Protein AF-A0A7S0SL99-F1 (afdb_monomer_lite)

Organism: NCBI:txid81844

Foldseek 3Di:
DVVVVVVLVVVVVVCVVVVDPDDSVNSVVVQLCQLAAWDWAWDFDDDDDPPTDTDTDIDRDPPVSVAAAAQDPVPAFKDWHWADDRPPGGTDIDIDGPDDDDPPHGHHDHPDQDAQVSCCPRNNDGHVPRPSHDDDPDPDPVRVQVVVCVVPDPPSVVVVVVVVVVVVVVVVVVVVVVVVVD

InterPro domains:
  IPR001214 SET domain [PF00856] (49-112)
  IPR001214 SET domain [PS50280] (1-112)
  IPR046341 SET domain superfamily [SSF82199] (18-130)
  IPR050600 SETD3/SETD6 methyltransferase [PTHR13271] (22-148)

Structure (mmCIF, N/CA/C/O backbone):
data_AF-A0A7S0SL99-F1
#
_entry.id   AF-A0A7S0SL99-F1
#
loop_
_atom_site.group_PDB
_atom_site.id
_atom_site.type_symbol
_atom_site.label_ato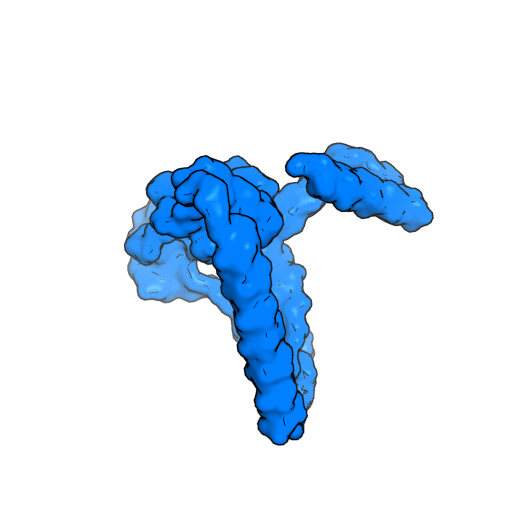m_id
_atom_site.label_alt_id
_atom_site.label_comp_id
_atom_site.label_asym_id
_atom_site.label_entity_id
_atom_site.label_seq_id
_atom_site.pdbx_PDB_ins_code
_atom_site.Cartn_x
_atom_site.Cartn_y
_atom_site.Cartn_z
_atom_site.occupancy
_atom_site.B_iso_or_equiv
_atom_site.auth_seq_id
_atom_site.auth_comp_id
_atom_site.auth_asym_id
_atom_site.auth_atom_id
_atom_site.pdbx_PDB_model_num
ATOM 1 N N . MET A 1 1 ? -11.029 15.987 -0.267 1.00 48.75 1 MET A N 1
ATOM 2 C CA . MET A 1 1 ? -10.945 16.130 -1.739 1.00 48.75 1 MET A CA 1
ATOM 3 C C . MET A 1 1 ? -10.183 17.393 -2.143 1.00 48.75 1 MET A C 1
ATOM 5 O O . MET A 1 1 ? -9.156 17.240 -2.783 1.00 48.75 1 MET A O 1
ATOM 9 N N . ALA A 1 2 ? -10.570 18.597 -1.688 1.00 48.69 2 ALA A N 1
ATOM 10 C CA . ALA A 1 2 ? -9.927 19.867 -2.078 1.00 48.69 2 ALA A CA 1
ATOM 11 C C . ALA A 1 2 ? -8.385 19.896 -1.956 1.00 48.69 2 ALA A C 1
ATOM 13 O O . ALA A 1 2 ? -7.712 20.226 -2.924 1.00 48.69 2 ALA A O 1
ATOM 14 N N . ARG A 1 3 ? -7.807 19.456 -0.824 1.00 58.19 3 ARG A N 1
ATOM 15 C CA . ARG A 1 3 ? -6.338 19.421 -0.636 1.00 58.19 3 ARG A CA 1
ATOM 16 C C . ARG A 1 3 ? -5.602 18.529 -1.645 1.00 58.19 3 ARG A C 1
ATOM 18 O O . ARG A 1 3 ? -4.527 18.898 -2.102 1.00 58.19 3 ARG A O 1
ATOM 25 N N . TYR A 1 4 ? -6.173 17.378 -2.004 1.00 59.72 4 TYR A N 1
ATOM 26 C CA . TYR A 1 4 ? -5.553 16.463 -2.969 1.00 59.72 4 TYR A CA 1
ATOM 27 C C . TYR A 1 4 ? -5.573 17.067 -4.375 1.00 59.72 4 TYR A C 1
ATOM 29 O O . TYR A 1 4 ? -4.549 17.091 -5.048 1.00 59.72 4 TYR A O 1
ATOM 37 N N . THR A 1 5 ? -6.702 17.657 -4.776 1.00 62.41 5 THR A N 1
ATOM 38 C CA . THR A 1 5 ? -6.820 18.374 -6.051 1.00 62.41 5 THR A CA 1
ATOM 39 C C . THR A 1 5 ? -5.832 19.540 -6.141 1.00 62.41 5 THR A C 1
ATOM 41 O O . THR A 1 5 ? -5.211 19.720 -7.184 1.00 62.41 5 THR A O 1
ATOM 44 N N . THR A 1 6 ? -5.625 20.290 -5.052 1.00 70.69 6 THR A N 1
ATOM 45 C CA . THR A 1 6 ? -4.633 21.375 -4.996 1.00 70.69 6 THR A CA 1
ATOM 46 C C . THR A 1 6 ? -3.199 20.860 -5.138 1.00 70.69 6 THR A C 1
ATOM 48 O O . THR A 1 6 ? -2.429 21.433 -5.902 1.00 70.69 6 THR A O 1
ATOM 51 N N . LEU A 1 7 ? -2.837 19.765 -4.461 1.00 69.56 7 LEU A N 1
ATOM 52 C CA . LEU A 1 7 ? -1.499 19.161 -4.566 1.00 69.56 7 LEU A CA 1
ATOM 53 C C . LEU A 1 7 ? -1.221 18.620 -5.977 1.00 69.56 7 LEU A C 1
ATOM 55 O O . LEU A 1 7 ? -0.144 18.833 -6.533 1.00 69.56 7 LEU A O 1
ATOM 59 N N . VAL A 1 8 ? -2.217 17.974 -6.581 1.00 67.44 8 VAL A N 1
ATOM 60 C CA . VAL A 1 8 ? -2.189 17.478 -7.965 1.00 67.44 8 VAL A CA 1
ATOM 61 C C . VAL A 1 8 ? -2.026 18.629 -8.965 1.00 67.44 8 VAL A C 1
ATOM 63 O O . VAL A 1 8 ? -1.157 18.596 -9.832 1.00 67.44 8 VAL A O 1
ATOM 66 N N . ALA A 1 9 ? -2.833 19.684 -8.839 1.00 70.94 9 ALA A N 1
ATOM 67 C CA . ALA A 1 9 ? -2.760 20.835 -9.735 1.00 70.94 9 ALA A CA 1
ATOM 68 C C . ALA A 1 9 ? -1.441 21.609 -9.572 1.00 70.94 9 ALA A C 1
ATOM 70 O O . ALA A 1 9 ? -0.847 22.036 -10.564 1.00 70.94 9 ALA A O 1
ATOM 71 N N . GLY A 1 10 ? -0.961 21.754 -8.334 1.00 75.81 10 GLY A N 1
ATOM 72 C CA . GLY A 1 10 ? 0.305 22.415 -8.028 1.00 75.81 10 GLY A CA 1
ATOM 73 C C . GLY A 1 10 ? 1.508 21.670 -8.604 1.00 75.81 10 GLY A C 1
ATOM 74 O O . GLY A 1 10 ? 2.362 22.284 -9.237 1.00 75.81 10 GLY A O 1
ATOM 75 N N . SER A 1 11 ? 1.548 20.344 -8.465 1.00 75.81 11 SER A N 1
ATOM 76 C CA . SER A 1 11 ? 2.647 19.522 -8.994 1.00 75.81 11 SER A CA 1
ATOM 77 C C . SER A 1 11 ? 2.672 19.463 -10.524 1.00 75.81 11 SER A C 1
ATOM 79 O O . SER A 1 11 ? 3.743 19.605 -11.110 1.00 75.81 11 SER A O 1
ATOM 81 N N . LEU A 1 12 ? 1.518 19.363 -11.194 1.00 74.00 12 LEU A N 1
ATOM 82 C CA . LEU A 1 12 ? 1.457 19.478 -12.657 1.00 74.00 12 LEU A CA 1
ATOM 83 C C . LEU A 1 12 ? 1.918 20.862 -13.143 1.00 74.00 12 LEU A C 1
ATOM 85 O O . LEU A 1 12 ? 2.612 20.970 -14.154 1.00 74.00 12 LEU A O 1
ATOM 89 N N . THR A 1 13 ? 1.545 21.926 -12.428 1.00 76.94 13 THR A N 1
ATOM 90 C CA . THR A 1 13 ? 1.991 23.290 -12.749 1.00 76.94 13 THR A CA 1
ATOM 91 C C . THR A 1 13 ? 3.509 23.404 -12.622 1.00 76.94 13 THR A C 1
ATOM 93 O O . THR A 1 13 ? 4.149 23.916 -13.536 1.00 76.94 13 THR A O 1
ATOM 96 N N . ALA A 1 14 ? 4.096 22.851 -11.557 1.00 75.00 14 ALA A N 1
ATOM 97 C CA . ALA A 1 14 ? 5.544 22.819 -11.371 1.00 75.00 14 ALA A CA 1
ATOM 98 C C . ALA A 1 14 ? 6.265 22.059 -12.498 1.00 75.00 14 ALA A C 1
ATOM 100 O O . ALA A 1 14 ? 7.265 22.553 -13.009 1.00 75.00 14 ALA A O 1
ATOM 101 N N . MET A 1 15 ? 5.734 20.914 -12.950 1.00 74.69 15 MET A N 1
ATOM 102 C CA . MET A 1 15 ? 6.304 20.185 -14.094 1.00 74.69 15 MET A CA 1
ATOM 103 C C . MET A 1 15 ? 6.267 21.013 -15.378 1.00 74.69 15 MET A C 1
ATOM 105 O O . MET A 1 15 ? 7.280 21.150 -16.053 1.00 74.69 15 MET A O 1
ATOM 109 N N . ARG A 1 16 ? 5.142 21.669 -15.678 1.00 77.94 16 ARG A N 1
ATOM 110 C CA . ARG A 1 16 ? 5.036 22.548 -16.857 1.00 77.94 16 ARG A CA 1
ATOM 111 C C . ARG A 1 16 ? 6.007 23.727 -16.811 1.00 77.94 16 ARG A C 1
ATOM 113 O O . ARG A 1 16 ? 6.520 24.135 -17.848 1.00 77.94 16 ARG A O 1
ATOM 120 N N . MET A 1 17 ? 6.290 24.262 -15.622 1.00 74.06 17 MET A N 1
ATOM 121 C CA . MET A 1 17 ? 7.291 25.321 -15.442 1.00 74.06 17 MET A CA 1
ATOM 122 C C . MET A 1 17 ? 8.729 24.837 -15.681 1.00 74.06 17 MET A C 1
ATOM 124 O O . MET A 1 17 ? 9.589 25.661 -15.976 1.00 74.06 17 MET A O 1
ATOM 128 N N . MET A 1 18 ? 8.989 23.525 -15.620 1.00 68.19 18 MET A N 1
ATOM 129 C CA . MET A 1 18 ? 10.281 22.920 -15.972 1.00 68.19 18 MET A CA 1
ATOM 130 C C . MET A 1 18 ? 10.447 22.675 -17.486 1.00 68.19 18 MET A C 1
ATOM 132 O O . MET A 1 18 ? 11.441 22.087 -17.901 1.00 68.19 18 MET A O 1
ATOM 136 N N . GLY A 1 19 ? 9.516 23.157 -18.323 1.00 66.12 19 GLY A N 1
ATOM 137 C CA . GLY A 1 19 ? 9.589 23.057 -19.789 1.00 66.12 19 GLY A CA 1
ATOM 138 C C . GLY A 1 19 ? 8.986 21.775 -20.372 1.00 66.12 19 GLY A C 1
ATOM 139 O O . GLY A 1 19 ? 9.077 21.540 -21.574 1.00 66.12 19 GLY A O 1
ATOM 140 N N . ASP A 1 20 ? 8.349 20.971 -19.526 1.00 69.00 20 ASP A N 1
ATOM 141 C CA . ASP A 1 20 ? 7.781 19.670 -19.857 1.00 69.00 20 ASP A CA 1
ATOM 142 C C . ASP A 1 20 ? 6.385 19.805 -20.505 1.00 69.00 20 ASP A C 1
ATOM 144 O O . ASP A 1 20 ? 5.498 20.492 -19.990 1.00 69.00 20 ASP A O 1
ATOM 148 N N . THR A 1 21 ? 6.151 19.119 -21.630 1.00 75.62 21 THR A N 1
ATOM 149 C CA . THR A 1 21 ? 4.910 19.209 -22.437 1.00 75.62 21 THR A CA 1
ATOM 150 C C . THR A 1 21 ? 3.801 18.243 -22.002 1.00 75.62 21 THR A C 1
ATOM 152 O O . THR A 1 21 ? 2.863 17.986 -22.758 1.00 75.62 21 THR A O 1
ATOM 155 N N . TRP A 1 22 ? 3.869 17.718 -20.778 1.00 78.88 22 TRP A N 1
ATOM 156 C CA . TRP A 1 22 ? 2.956 16.680 -20.303 1.00 78.88 22 TRP A CA 1
ATOM 157 C C . TRP A 1 22 ? 1.510 17.187 -20.219 1.00 78.88 22 TRP A C 1
ATOM 159 O O . TRP A 1 22 ? 1.185 18.232 -19.627 1.00 78.88 22 TRP A O 1
ATOM 169 N N . SER A 1 23 ? 0.598 16.402 -20.781 1.00 84.62 23 SER A N 1
ATOM 170 C CA . SER A 1 23 ? -0.831 16.601 -20.605 1.00 84.62 23 SER A CA 1
ATOM 171 C C . SER A 1 23 ? -1.249 16.269 -19.169 1.00 84.62 23 SER A C 1
ATOM 173 O O . SER A 1 23 ? -0.619 15.495 -18.447 1.00 84.62 23 SER A O 1
ATOM 175 N N . ALA A 1 24 ? -2.388 16.821 -18.744 1.00 82.31 24 ALA A N 1
ATOM 176 C CA . ALA A 1 24 ? -2.962 16.463 -17.450 1.00 82.31 24 ALA A CA 1
ATOM 177 C C . ALA A 1 24 ? -3.351 14.972 -17.376 1.00 82.31 24 ALA A C 1
ATOM 179 O O . ALA A 1 24 ? -3.441 14.421 -16.283 1.00 82.31 24 ALA A O 1
ATOM 180 N N . ALA A 1 25 ? -3.617 14.326 -18.516 1.00 85.25 25 ALA A N 1
ATOM 181 C CA . ALA A 1 25 ? -3.946 12.906 -18.570 1.00 85.25 25 ALA A CA 1
ATOM 182 C C . ALA A 1 25 ? -2.712 12.037 -18.292 1.00 85.25 25 ALA A C 1
ATOM 184 O O . ALA A 1 25 ? -2.780 11.172 -17.423 1.00 85.25 25 ALA A O 1
ATOM 185 N N . GLU A 1 26 ? -1.586 12.318 -18.953 1.00 86.94 26 GLU A N 1
ATOM 186 C CA . GLU A 1 26 ? -0.324 11.588 -18.752 1.00 86.94 26 GLU A CA 1
ATOM 187 C C . GLU A 1 26 ? 0.191 11.747 -17.323 1.00 86.94 26 GLU A C 1
ATOM 189 O O . GLU A 1 26 ? 0.565 10.762 -16.692 1.00 86.94 26 GLU A O 1
ATOM 194 N N . TRP A 1 27 ? 0.120 12.962 -16.770 1.00 85.38 27 TRP A N 1
ATOM 195 C CA . TRP A 1 27 ? 0.487 13.207 -15.376 1.00 85.38 27 TRP A CA 1
ATOM 196 C C . TRP A 1 27 ? -0.375 12.393 -14.403 1.00 85.38 27 TRP A C 1
ATOM 198 O O . TRP A 1 27 ? 0.152 11.731 -13.510 1.00 85.38 27 TRP A O 1
ATOM 208 N N . ARG A 1 28 ? -1.708 12.402 -14.580 1.00 86.25 28 ARG A N 1
ATOM 209 C CA . ARG A 1 28 ? -2.610 11.644 -13.696 1.00 86.25 28 ARG A CA 1
ATOM 210 C C . ARG A 1 28 ? -2.330 10.156 -13.802 1.00 86.25 28 ARG A C 1
ATOM 212 O O . ARG A 1 28 ? -2.255 9.494 -12.777 1.00 86.25 28 ARG A O 1
ATOM 219 N N . TRP A 1 29 ? -2.143 9.658 -15.022 1.00 90.62 29 TRP A N 1
ATOM 220 C CA . TRP A 1 29 ? -1.804 8.263 -15.260 1.00 90.62 29 TRP A CA 1
ATOM 221 C C . TRP A 1 29 ? -0.494 7.875 -14.565 1.00 90.62 29 TRP A C 1
ATOM 223 O O . TRP A 1 29 ? -0.483 6.901 -13.814 1.00 90.62 29 TRP A O 1
ATOM 233 N N . ALA A 1 30 ? 0.572 8.665 -14.727 1.00 90.69 30 ALA A N 1
ATOM 234 C CA . ALA A 1 30 ? 1.865 8.413 -14.091 1.00 90.69 30 ALA A CA 1
ATOM 235 C C . ALA A 1 30 ? 1.755 8.394 -12.558 1.00 90.69 30 ALA A C 1
ATOM 237 O O . ALA A 1 30 ? 2.260 7.483 -11.904 1.00 90.69 30 ALA A O 1
ATOM 238 N N . MET A 1 31 ? 1.025 9.346 -11.974 1.00 89.50 31 MET A N 1
ATOM 239 C CA . MET A 1 31 ? 0.791 9.381 -10.529 1.00 89.50 31 MET A CA 1
ATOM 240 C C . MET A 1 31 ? -0.054 8.210 -10.039 1.00 89.50 31 MET A C 1
ATOM 242 O O . MET A 1 31 ? 0.226 7.670 -8.971 1.00 89.50 31 MET A O 1
ATOM 246 N N . SER A 1 32 ? -1.056 7.783 -10.811 1.00 91.75 32 SER A N 1
ATOM 247 C CA . SER A 1 32 ? -1.811 6.566 -10.514 1.00 91.75 32 SER A CA 1
ATOM 248 C C . SER A 1 32 ? -0.901 5.338 -10.500 1.00 91.75 32 SER A C 1
ATOM 250 O O . SER A 1 32 ? -1.038 4.521 -9.594 1.00 91.75 32 SER A O 1
ATOM 252 N N . GLN A 1 33 ? 0.061 5.226 -11.428 1.00 94.44 33 GLN A N 1
ATOM 253 C CA . GLN A 1 33 ? 1.053 4.143 -11.394 1.00 94.44 33 GLN A CA 1
ATOM 254 C C . GLN A 1 33 ? 1.921 4.225 -10.130 1.00 94.44 33 GLN A C 1
ATOM 256 O O . GLN A 1 33 ? 2.025 3.252 -9.392 1.00 94.44 33 GLN A O 1
ATOM 261 N N . VAL A 1 34 ? 2.488 5.396 -9.823 1.00 93.44 34 VAL A N 1
ATOM 262 C CA . VAL A 1 34 ? 3.360 5.581 -8.649 1.00 93.44 34 VAL A CA 1
ATOM 263 C C . VAL A 1 34 ? 2.630 5.278 -7.336 1.00 93.44 34 VAL A C 1
ATOM 265 O O . VAL A 1 34 ? 3.186 4.619 -6.461 1.00 93.44 34 VAL A O 1
ATOM 268 N N . HIS A 1 35 ? 1.387 5.732 -7.177 1.00 92.75 35 HIS A N 1
ATOM 269 C CA . HIS A 1 35 ? 0.625 5.494 -5.951 1.00 92.75 35 HIS A CA 1
ATOM 270 C C . HIS A 1 35 ? 0.223 4.032 -5.752 1.00 92.75 35 HIS A C 1
ATOM 272 O O . HIS A 1 35 ? 0.241 3.573 -4.614 1.00 92.75 35 HIS A O 1
ATOM 278 N N . SER A 1 36 ? -0.117 3.322 -6.829 1.00 95.38 36 SER A N 1
ATOM 279 C CA . SER A 1 36 ? -0.649 1.958 -6.733 1.00 95.38 36 SER A CA 1
ATOM 280 C C . SER A 1 36 ? 0.416 0.862 -6.786 1.00 95.38 36 SER A C 1
ATOM 282 O O . SER A 1 36 ? 0.140 -0.247 -6.341 1.00 95.38 36 SER A O 1
ATOM 284 N N . ARG A 1 37 ? 1.614 1.145 -7.322 1.00 96.75 37 ARG A N 1
ATOM 285 C CA . ARG A 1 37 ? 2.619 0.114 -7.655 1.00 96.75 37 ARG A CA 1
ATOM 286 C C . ARG A 1 37 ? 3.979 0.292 -6.984 1.00 96.75 37 ARG A C 1
ATOM 288 O O . ARG A 1 37 ? 4.885 -0.494 -7.248 1.00 96.75 37 ARG A O 1
ATOM 295 N N . THR A 1 38 ? 4.167 1.326 -6.157 1.00 96.25 38 THR A N 1
ATOM 296 C CA . THR A 1 38 ? 5.466 1.530 -5.498 1.00 96.25 38 THR A CA 1
ATOM 297 C C . THR A 1 38 ? 5.599 0.786 -4.178 1.00 96.25 38 THR A C 1
ATOM 299 O O . THR A 1 38 ? 4.705 0.799 -3.335 1.00 96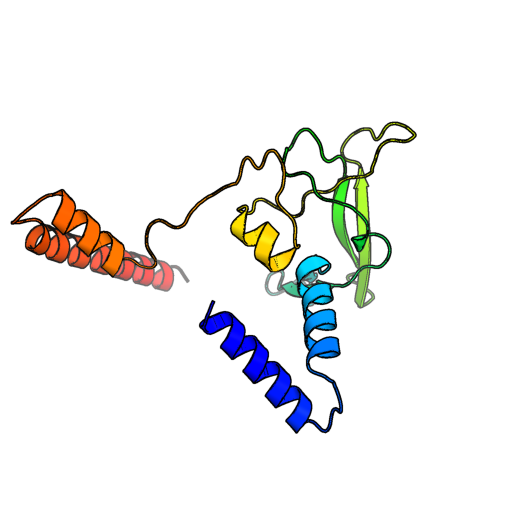.25 38 THR A O 1
ATOM 302 N N . PHE A 1 39 ? 6.785 0.223 -3.967 1.00 95.12 39 PHE A N 1
ATOM 303 C CA . PHE A 1 39 ? 7.197 -0.405 -2.718 1.00 95.12 39 PHE A CA 1
ATOM 304 C C . PHE A 1 39 ? 8.050 0.572 -1.914 1.00 95.12 39 PHE A C 1
ATOM 306 O O . PHE A 1 39 ? 9.015 1.136 -2.438 1.00 95.12 39 PHE A O 1
ATOM 313 N N . ARG A 1 40 ? 7.691 0.797 -0.646 1.00 94.19 40 ARG A N 1
ATOM 314 C CA . ARG A 1 40 ? 8.492 1.599 0.288 1.00 94.19 40 ARG A CA 1
ATOM 315 C C . ARG A 1 40 ? 9.547 0.700 0.926 1.00 94.19 40 ARG A C 1
ATOM 317 O O . ARG A 1 40 ? 9.186 -0.215 1.652 1.00 94.19 40 ARG A O 1
ATOM 324 N N . VAL A 1 41 ? 10.823 0.983 0.689 1.00 91.88 41 VAL A N 1
ATOM 325 C CA . VAL A 1 41 ? 11.947 0.204 1.234 1.00 91.88 41 VAL A CA 1
ATOM 326 C C . VAL A 1 41 ? 12.862 1.101 2.058 1.00 91.88 41 VAL A C 1
ATOM 328 O O . VAL A 1 41 ? 12.949 2.301 1.795 1.00 91.88 41 VAL A O 1
ATOM 331 N N . GLU A 1 42 ? 13.548 0.523 3.037 1.00 90.31 42 GLU A N 1
ATOM 332 C CA . GLU A 1 42 ? 14.604 1.200 3.792 1.00 90.31 42 GLU A CA 1
ATOM 333 C C . GLU A 1 42 ? 15.963 0.688 3.300 1.00 90.31 42 GLU A C 1
ATOM 335 O O . GLU A 1 42 ? 16.296 -0.484 3.474 1.00 90.31 42 GLU A O 1
ATOM 340 N N . GLU A 1 43 ? 16.713 1.561 2.630 1.00 87.25 43 GLU A N 1
ATOM 341 C CA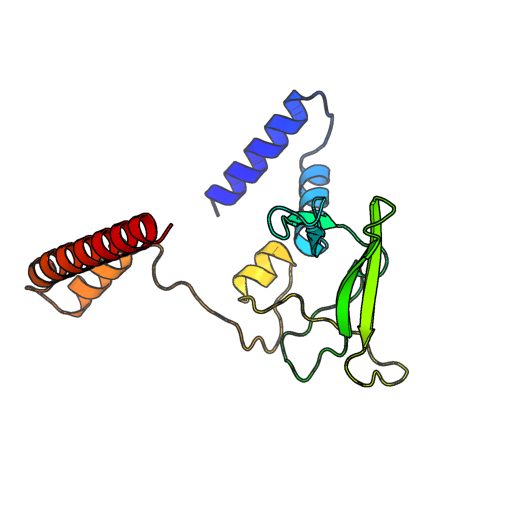 . GLU A 1 43 ? 18.052 1.299 2.098 1.00 87.25 43 GLU A CA 1
ATOM 342 C C . GLU A 1 43 ? 19.113 1.696 3.141 1.00 87.25 43 GLU A C 1
ATOM 344 O O . GLU A 1 43 ? 19.110 2.849 3.578 1.00 87.25 43 GLU A O 1
ATOM 349 N N . PRO A 1 44 ? 20.030 0.801 3.544 1.00 85.06 44 PRO A N 1
ATOM 350 C CA . PRO A 1 44 ? 21.121 1.137 4.456 1.00 85.06 44 PRO A CA 1
ATOM 351 C C . PRO A 1 44 ? 22.025 2.247 3.898 1.00 85.06 44 PRO A C 1
ATOM 353 O O . PRO A 1 44 ? 22.485 2.180 2.759 1.00 85.06 44 PRO A O 1
ATOM 356 N N . ALA A 1 45 ? 22.313 3.259 4.712 1.00 75.06 45 ALA A N 1
ATOM 357 C CA . ALA A 1 45 ? 23.030 4.471 4.331 1.00 75.06 45 ALA A CA 1
ATOM 358 C C . ALA A 1 45 ? 24.435 4.544 4.965 1.00 75.06 45 ALA A C 1
ATOM 360 O O . ALA A 1 45 ? 24.731 5.429 5.759 1.00 75.06 45 ALA A O 1
ATOM 361 N N . GLY A 1 46 ? 25.342 3.643 4.581 1.00 65.69 46 GLY A N 1
ATOM 362 C CA . GLY A 1 46 ? 26.765 3.763 4.937 1.00 65.69 46 GLY A CA 1
ATOM 363 C C . GLY A 1 46 ? 27.164 3.292 6.349 1.00 65.69 46 GLY A C 1
ATOM 364 O O . GLY A 1 46 ? 26.435 2.566 7.013 1.00 65.69 46 GLY A O 1
ATOM 365 N N . ASN A 1 47 ? 28.414 3.599 6.727 1.00 54.44 47 ASN A N 1
ATOM 366 C CA . ASN A 1 47 ? 29.280 2.733 7.544 1.00 54.44 47 ASN A CA 1
ATOM 367 C C . ASN A 1 47 ? 28.942 2.648 9.051 1.00 54.44 47 ASN A C 1
ATOM 369 O O . ASN A 1 47 ? 28.519 3.610 9.682 1.00 54.44 47 ASN A O 1
ATOM 373 N N . VAL A 1 48 ? 29.257 1.481 9.617 1.00 52.41 48 VAL A N 1
ATOM 374 C CA . VAL A 1 48 ? 28.759 0.820 10.845 1.00 52.41 48 VAL A CA 1
ATOM 375 C C . VAL A 1 48 ? 29.116 1.522 12.178 1.00 52.41 48 VAL A C 1
ATOM 377 O O . VAL A 1 48 ? 28.933 0.948 13.245 1.00 52.41 48 VAL A O 1
ATOM 380 N N . ASN A 1 49 ? 29.597 2.768 12.166 1.00 53.28 49 ASN A N 1
ATOM 381 C CA . ASN A 1 49 ? 30.122 3.415 13.377 1.00 53.28 49 ASN A CA 1
ATOM 382 C C . ASN A 1 49 ? 29.156 4.376 14.098 1.00 53.28 49 ASN A C 1
ATOM 384 O O . ASN A 1 49 ? 29.462 4.730 15.230 1.00 53.28 49 ASN A O 1
ATOM 388 N N . ASP A 1 50 ? 28.006 4.747 13.517 1.00 52.00 50 ASP A N 1
ATOM 389 C CA . ASP A 1 50 ? 27.082 5.757 14.095 1.00 52.00 50 ASP A CA 1
ATOM 390 C C . ASP A 1 50 ? 25.612 5.290 14.200 1.00 52.00 50 ASP A C 1
ATOM 392 O O . ASP A 1 50 ? 24.664 6.075 14.186 1.00 52.00 50 ASP A O 1
ATOM 396 N N . GLY A 1 51 ? 25.402 3.977 14.327 1.00 58.88 51 GLY A N 1
ATOM 397 C CA . GLY A 1 51 ? 24.071 3.377 14.224 1.00 58.88 51 GLY A CA 1
ATOM 398 C C . GLY A 1 51 ? 23.643 3.215 12.764 1.00 58.88 51 GLY A C 1
ATOM 399 O O . GLY A 1 51 ? 24.149 3.877 11.860 1.00 58.88 51 GLY A O 1
ATOM 400 N N . ILE A 1 52 ? 22.752 2.259 12.502 1.00 62.34 52 ILE A N 1
ATOM 401 C CA . ILE A 1 52 ? 22.289 1.978 11.140 1.00 62.34 52 ILE A CA 1
ATOM 402 C C . ILE A 1 52 ? 21.385 3.134 10.704 1.00 62.34 52 ILE A C 1
ATOM 404 O O . ILE A 1 52 ? 20.219 3.206 11.090 1.00 62.34 52 ILE A O 1
ATOM 408 N N . THR A 1 53 ? 21.921 4.053 9.907 1.00 72.94 53 THR A N 1
ATOM 409 C CA . THR A 1 53 ? 21.122 5.053 9.203 1.00 72.94 53 THR A CA 1
ATOM 410 C C . THR A 1 53 ? 20.500 4.400 7.972 1.00 72.94 53 THR A C 1
ATOM 412 O O . THR A 1 53 ? 21.152 3.660 7.236 1.00 72.94 53 THR A O 1
ATOM 415 N N . CYS A 1 54 ? 19.214 4.658 7.744 1.00 80.88 54 CYS A N 1
ATOM 416 C CA . CYS A 1 54 ? 18.489 4.159 6.579 1.00 80.88 54 CYS A CA 1
ATOM 417 C C . CYS A 1 54 ? 17.911 5.321 5.777 1.00 80.88 54 CYS A C 1
ATOM 419 O O . CYS A 1 54 ? 17.456 6.329 6.323 1.00 80.88 54 CYS A O 1
ATOM 421 N N . HIS A 1 55 ? 17.887 5.158 4.463 1.00 85.19 55 HIS A N 1
ATOM 422 C CA . HIS A 1 55 ? 17.174 6.021 3.550 1.00 85.19 55 HIS A CA 1
ATOM 423 C C . HIS A 1 55 ? 15.895 5.348 3.064 1.00 85.19 55 HIS A C 1
ATOM 425 O O . HIS A 1 55 ? 15.929 4.302 2.418 1.00 85.19 55 HIS A O 1
ATOM 431 N N . THR A 1 56 ? 14.759 6.009 3.267 1.00 89.56 56 THR A N 1
ATOM 432 C CA . THR A 1 56 ? 13.511 5.566 2.649 1.00 89.56 56 THR A CA 1
ATOM 433 C C . THR A 1 56 ? 13.565 5.781 1.134 1.00 89.56 56 THR A C 1
ATOM 435 O O . THR A 1 56 ? 13.771 6.901 0.654 1.00 89.56 56 THR A O 1
ATOM 438 N N . ARG A 1 57 ? 13.308 4.720 0.368 1.00 89.19 57 ARG A N 1
ATOM 439 C CA . ARG A 1 57 ? 13.145 4.745 -1.093 1.00 89.19 57 ARG A CA 1
ATOM 440 C C . ARG A 1 57 ? 11.754 4.264 -1.491 1.00 89.19 57 ARG A C 1
ATOM 442 O O . ARG A 1 57 ? 11.093 3.538 -0.751 1.00 89.19 57 ARG A O 1
ATOM 449 N N . ARG A 1 58 ? 11.312 4.672 -2.683 1.00 92.88 58 ARG A N 1
ATOM 450 C CA . ARG A 1 58 ? 10.134 4.114 -3.357 1.00 92.88 58 ARG A CA 1
ATOM 451 C C . ARG A 1 58 ? 10.567 3.492 -4.672 1.00 92.88 58 ARG A C 1
ATOM 453 O O . ARG A 1 58 ? 11.170 4.184 -5.487 1.00 92.88 58 ARG A O 1
ATOM 460 N N . LEU A 1 59 ? 10.259 2.216 -4.861 1.00 94.19 59 LEU A N 1
ATOM 461 C CA . LEU A 1 59 ? 10.679 1.444 -6.027 1.00 94.19 59 LEU A CA 1
ATOM 462 C C . LEU A 1 59 ? 9.466 1.027 -6.856 1.00 94.19 59 LEU A C 1
ATOM 464 O O . LEU A 1 59 ? 8.469 0.585 -6.292 1.00 94.19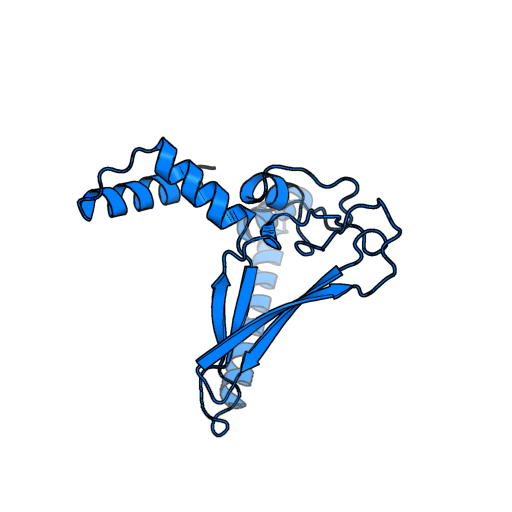 59 LEU A O 1
ATOM 468 N N . LEU A 1 60 ? 9.568 1.132 -8.181 1.00 96.38 60 LEU A N 1
ATOM 469 C CA . LEU A 1 60 ? 8.733 0.370 -9.111 1.00 96.38 60 LEU A CA 1
ATOM 470 C C . LEU A 1 60 ? 9.507 -0.897 -9.464 1.00 96.38 60 LEU A C 1
ATOM 472 O O . LEU A 1 60 ? 10.617 -0.803 -9.987 1.00 96.38 60 LEU A O 1
ATOM 476 N N . VAL A 1 61 ? 8.944 -2.061 -9.149 1.00 96.31 61 VAL A N 1
ATOM 477 C CA . VAL A 1 61 ? 9.618 -3.352 -9.323 1.00 96.31 61 VAL A CA 1
ATOM 478 C C . VAL A 1 61 ? 8.840 -4.161 -10.359 1.00 96.31 61 VAL A C 1
ATOM 480 O O . VAL A 1 61 ? 7.777 -4.688 -10.026 1.00 96.31 61 VAL A O 1
ATOM 483 N N . PRO A 1 62 ? 9.328 -4.242 -11.613 1.00 95.62 62 PRO A N 1
ATOM 484 C CA . PRO A 1 62 ? 8.652 -4.993 -12.663 1.00 95.62 62 PRO A CA 1
ATOM 485 C C . PRO A 1 62 ? 8.379 -6.438 -12.243 1.00 95.62 62 PRO A C 1
ATOM 487 O O . PRO A 1 62 ? 9.188 -7.042 -11.535 1.00 95.62 62 PRO A O 1
ATOM 490 N N . TYR A 1 63 ? 7.262 -6.990 -12.716 1.00 95.31 63 TYR A N 1
ATOM 491 C CA . TYR A 1 63 ? 6.734 -8.323 -12.390 1.00 95.31 63 TYR A CA 1
ATOM 492 C C . TYR A 1 63 ? 6.186 -8.456 -10.969 1.00 95.31 63 TYR A C 1
ATOM 494 O O . TYR A 1 63 ? 5.113 -9.025 -10.792 1.00 95.31 63 TYR A O 1
ATOM 502 N N . VAL A 1 64 ? 6.876 -7.921 -9.963 1.00 96.75 64 VAL A N 1
ATOM 503 C CA . VAL A 1 64 ? 6.400 -7.945 -8.571 1.00 96.75 64 VAL A CA 1
ATOM 504 C C . VAL A 1 64 ? 5.153 -7.078 -8.407 1.00 96.75 64 VAL A C 1
ATOM 506 O O . VAL A 1 64 ? 4.232 -7.443 -7.685 1.00 96.75 64 VAL A O 1
ATOM 509 N N . ASP A 1 65 ? 5.081 -5.956 -9.118 1.00 96.44 65 ASP A N 1
ATOM 510 C CA . ASP A 1 65 ? 3.918 -5.067 -9.117 1.00 96.44 65 ASP A CA 1
ATOM 511 C C . ASP A 1 65 ? 2.661 -5.662 -9.789 1.00 96.44 65 ASP A C 1
ATOM 513 O O . ASP A 1 65 ? 1.608 -5.020 -9.814 1.00 96.44 65 ASP A O 1
ATOM 517 N N . LEU A 1 66 ? 2.748 -6.874 -10.346 1.00 97.12 66 LEU A N 1
ATOM 518 C CA . LEU A 1 66 ? 1.596 -7.640 -10.827 1.00 97.12 66 LEU A CA 1
ATOM 519 C C . LEU A 1 66 ? 0.929 -8.464 -9.718 1.00 97.12 66 LEU A C 1
ATOM 521 O O . LEU A 1 66 ? -0.192 -8.926 -9.918 1.00 97.12 66 LEU A O 1
ATOM 525 N N . LEU A 1 67 ? 1.598 -8.660 -8.576 1.00 97.56 67 LEU A N 1
ATOM 526 C CA . LEU A 1 67 ? 1.053 -9.420 -7.454 1.00 97.56 67 LEU A CA 1
ATOM 527 C C . LEU A 1 67 ? -0.094 -8.646 -6.808 1.00 97.56 67 LEU A C 1
ATOM 529 O O . LEU A 1 67 ? 0.069 -7.492 -6.400 1.00 97.56 67 LEU A O 1
ATOM 533 N N . ASN A 1 68 ? -1.250 -9.293 -6.701 1.00 97.25 68 ASN A N 1
ATOM 534 C CA . ASN A 1 68 ? -2.442 -8.698 -6.115 1.00 97.25 68 ASN A CA 1
ATOM 535 C C . ASN A 1 68 ? -2.449 -8.796 -4.585 1.00 97.25 68 ASN A C 1
ATOM 537 O O . ASN A 1 68 ? -1.633 -9.480 -3.959 1.00 97.25 68 ASN A O 1
ATOM 541 N N . HIS A 1 69 ? -3.391 -8.062 -3.996 1.00 96.94 69 HIS A N 1
ATOM 542 C CA . HIS A 1 69 ? -3.585 -7.960 -2.560 1.00 96.94 69 HIS A CA 1
ATOM 543 C C . HIS A 1 69 ? -4.726 -8.843 -2.054 1.00 96.94 69 HIS A C 1
ATOM 545 O O . HIS A 1 69 ? -5.824 -8.796 -2.607 1.00 96.94 69 HIS A O 1
ATOM 551 N N . ASP A 1 70 ? -4.520 -9.502 -0.914 1.00 96.31 70 ASP A N 1
ATOM 552 C CA . ASP A 1 70 ? -5.608 -9.887 -0.007 1.00 96.31 70 ASP A CA 1
ATOM 553 C C . ASP A 1 70 ? -5.314 -9.339 1.400 1.00 96.31 70 ASP A C 1
ATOM 555 O O . ASP A 1 70 ? -4.171 -9.361 1.864 1.00 96.31 70 ASP A O 1
ATOM 559 N N . SER A 1 71 ? -6.334 -8.786 2.062 1.00 95.38 71 SER A N 1
ATOM 560 C CA . SER A 1 71 ? -6.206 -8.199 3.402 1.00 95.38 71 SER A CA 1
ATOM 561 C C . SER A 1 71 ? -6.287 -9.237 4.515 1.00 95.38 71 SER A C 1
ATOM 563 O O . SER A 1 71 ? -6.006 -8.912 5.665 1.00 95.38 71 SER A O 1
ATOM 565 N N . ARG A 1 72 ? -6.709 -10.466 4.214 1.00 93.69 72 ARG A N 1
ATOM 566 C CA . ARG A 1 72 ? -6.790 -11.523 5.213 1.00 93.69 72 ARG A CA 1
ATOM 567 C C . ARG A 1 72 ? -5.435 -12.178 5.395 1.00 93.69 72 ARG A C 1
ATOM 569 O O . ARG A 1 72 ? -4.825 -12.643 4.433 1.00 93.69 72 ARG A O 1
ATOM 576 N N . GLU A 1 73 ? -5.008 -12.284 6.647 1.00 90.94 73 GLU A N 1
ATOM 577 C CA . GLU A 1 73 ? -3.778 -12.985 7.000 1.00 90.94 73 GLU A CA 1
ATOM 578 C C . GLU A 1 73 ? -3.754 -14.424 6.510 1.00 90.94 73 GLU A C 1
ATOM 580 O O . GLU A 1 73 ? -2.677 -14.893 6.199 1.00 90.94 73 GLU A O 1
ATOM 585 N N . ASP A 1 74 ? -4.877 -15.132 6.393 1.00 91.81 74 ASP A N 1
ATOM 586 C CA . ASP A 1 74 ? -4.914 -16.528 5.946 1.00 91.81 74 ASP A CA 1
ATOM 587 C C . ASP A 1 74 ? -4.850 -16.702 4.414 1.00 91.81 74 ASP A C 1
ATOM 589 O O . ASP A 1 74 ? -4.626 -17.818 3.948 1.00 91.81 74 ASP A O 1
ATOM 593 N N . ALA A 1 75 ? -4.984 -15.621 3.638 1.00 93.31 75 ALA A N 1
ATOM 594 C CA . ALA A 1 75 ? -5.208 -15.696 2.196 1.00 93.31 75 ALA A CA 1
ATOM 595 C C . ALA A 1 75 ? -3.980 -15.407 1.327 1.00 93.31 75 ALA A C 1
ATOM 597 O O . ALA A 1 75 ? -3.779 -16.098 0.333 1.00 93.31 75 ALA A O 1
ATOM 598 N N . TRP A 1 76 ? -3.161 -14.408 1.663 1.00 95.50 76 TRP A N 1
ATOM 599 C CA . TRP A 1 76 ? -1.933 -14.135 0.908 1.00 95.50 76 TRP A CA 1
ATOM 600 C C . TRP A 1 76 ? -0.835 -15.138 1.278 1.00 95.50 76 TRP A C 1
ATOM 602 O O . TRP A 1 76 ? -0.813 -15.645 2.391 1.00 95.50 76 TRP A O 1
ATOM 612 N N . GLN A 1 77 ? 0.087 -15.459 0.371 1.00 97.31 77 GLN A N 1
ATOM 613 C CA . GLN A 1 77 ? 1.094 -16.508 0.612 1.00 97.31 77 GLN A CA 1
ATOM 614 C C . GLN A 1 77 ? 2.525 -15.994 0.536 1.00 97.31 77 GLN A C 1
ATOM 616 O O . GLN A 1 77 ? 3.450 -16.715 0.914 1.00 97.31 77 GLN A O 1
ATOM 621 N N . CYS A 1 78 ? 2.721 -14.766 0.062 1.00 97.69 78 CYS A N 1
ATOM 622 C CA . CYS A 1 78 ? 4.037 -14.199 -0.158 1.00 97.69 78 CYS A CA 1
ATOM 623 C C . CYS A 1 78 ? 4.286 -12.934 0.665 1.00 97.69 78 CYS A C 1
ATOM 625 O O . CYS A 1 78 ? 3.414 -12.083 0.830 1.00 97.69 78 CYS A O 1
ATOM 627 N N . GLU A 1 79 ? 5.530 -12.794 1.105 1.00 96.88 79 GLU A N 1
ATOM 628 C CA . GLU A 1 79 ? 6.094 -11.565 1.655 1.00 96.88 79 GLU A CA 1
ATOM 629 C C . GLU A 1 79 ? 7.200 -11.056 0.737 1.00 96.88 79 GLU A C 1
ATOM 631 O O . GLU A 1 79 ? 7.734 -11.797 -0.094 1.00 96.88 79 GLU A O 1
ATOM 636 N N . TRP A 1 80 ? 7.560 -9.787 0.887 1.00 96.31 80 TRP A N 1
ATOM 637 C CA . TRP A 1 80 ? 8.622 -9.177 0.104 1.00 96.31 80 TRP A CA 1
ATOM 638 C C . TRP A 1 80 ? 9.584 -8.381 0.981 1.00 96.31 80 TRP A C 1
ATOM 640 O O . TRP A 1 80 ? 9.232 -7.906 2.058 1.00 96.31 80 TRP A O 1
ATOM 650 N N . GLY A 1 81 ? 10.809 -8.216 0.494 1.00 94.94 81 GLY A N 1
ATOM 651 C CA . GLY A 1 81 ? 11.842 -7.419 1.139 1.00 94.94 81 GLY A CA 1
ATOM 652 C C . GLY A 1 81 ? 12.992 -7.110 0.190 1.00 94.94 81 GLY A C 1
ATOM 653 O O . GLY A 1 81 ? 12.980 -7.506 -0.976 1.00 94.94 81 GLY A O 1
ATOM 654 N N . CYS A 1 82 ? 13.999 -6.409 0.704 1.00 93.06 82 CYS A N 1
ATOM 655 C CA . CYS A 1 82 ? 15.243 -6.164 -0.016 1.00 93.06 82 CYS A CA 1
ATOM 656 C C . CYS A 1 82 ? 16.410 -6.840 0.697 1.00 93.06 82 CYS A C 1
ATOM 658 O O . CYS A 1 82 ? 16.587 -6.684 1.904 1.00 93.06 82 CYS A O 1
ATOM 660 N N . GLU A 1 83 ? 17.231 -7.536 -0.076 1.00 91.88 83 GLU A N 1
ATOM 661 C CA . GLU A 1 83 ? 18.530 -8.037 0.353 1.00 91.88 83 GLU A CA 1
ATOM 662 C C . GLU A 1 83 ? 19.599 -7.097 -0.179 1.00 91.88 83 GLU A C 1
ATOM 664 O O . GLU A 1 83 ? 19.857 -7.051 -1.381 1.00 91.88 83 GLU A O 1
ATOM 669 N N . TRP A 1 84 ? 20.170 -6.296 0.715 1.00 87.50 84 TRP A N 1
ATOM 670 C CA . TRP A 1 84 ? 21.119 -5.250 0.356 1.00 87.50 84 TRP A CA 1
ATOM 671 C C . TRP A 1 84 ? 22.549 -5.788 0.296 1.00 87.50 84 TRP A C 1
ATOM 673 O O . TRP A 1 84 ? 23.008 -6.456 1.223 1.00 87.50 84 TRP A O 1
ATOM 683 N N . ASP A 1 85 ? 23.264 -5.441 -0.772 1.00 81.88 85 ASP A N 1
ATOM 684 C CA . ASP A 1 85 ? 24.706 -5.639 -0.871 1.00 81.88 85 ASP A CA 1
ATOM 685 C C . ASP A 1 85 ? 25.416 -4.412 -0.290 1.00 81.88 85 ASP A C 1
ATOM 687 O O . ASP A 1 85 ? 25.545 -3.358 -0.923 1.00 81.88 85 ASP A O 1
ATOM 691 N N . THR A 1 86 ? 25.880 -4.561 0.948 1.00 70.56 86 THR A N 1
ATOM 692 C CA . THR A 1 86 ? 26.573 -3.512 1.699 1.00 70.56 86 THR A CA 1
ATOM 693 C C . THR A 1 86 ? 27.994 -3.235 1.196 1.00 70.56 86 THR A C 1
ATOM 695 O O . THR A 1 86 ? 28.604 -2.262 1.639 1.00 70.56 86 THR A O 1
ATOM 698 N N . GLY A 1 87 ? 28.526 -4.041 0.269 1.00 64.69 87 GLY A N 1
ATOM 699 C CA . GLY A 1 87 ? 29.860 -3.870 -0.315 1.00 64.69 87 GLY A CA 1
ATOM 700 C C . GLY A 1 87 ? 29.883 -3.205 -1.695 1.00 64.69 87 GLY A C 1
ATOM 701 O O . GLY A 1 87 ? 30.945 -2.749 -2.120 1.00 64.69 87 GLY A O 1
ATOM 702 N N . GLY A 1 88 ? 28.741 -3.138 -2.390 1.00 59.66 88 GLY A N 1
ATOM 703 C CA . GLY A 1 88 ? 28.678 -2.767 -3.811 1.00 59.66 88 GLY A CA 1
ATOM 704 C C . GLY A 1 88 ? 27.688 -1.664 -4.190 1.00 59.66 88 GLY A C 1
ATOM 705 O O . GLY A 1 88 ? 27.693 -1.239 -5.343 1.00 59.66 88 GLY A O 1
ATOM 706 N N . GLY A 1 89 ? 26.860 -1.177 -3.257 1.00 61.34 89 GLY A N 1
ATOM 707 C CA . GLY A 1 89 ? 25.847 -0.157 -3.556 1.00 61.34 89 GLY A CA 1
ATOM 708 C C . GLY A 1 89 ? 24.731 -0.718 -4.438 1.00 61.34 89 GLY A C 1
ATOM 709 O O . GLY A 1 89 ? 24.541 -0.288 -5.573 1.00 61.34 89 GLY A O 1
ATOM 710 N N . GLY A 1 90 ? 24.016 -1.717 -3.923 1.00 74.88 90 GLY A N 1
ATOM 711 C CA . GLY A 1 90 ? 22.907 -2.355 -4.622 1.00 74.88 90 GLY A CA 1
ATOM 712 C C . GLY A 1 90 ? 22.129 -3.312 -3.725 1.00 74.88 90 GLY A C 1
ATOM 713 O O . GLY A 1 90 ? 22.335 -3.374 -2.515 1.00 74.88 90 GLY A O 1
ATOM 714 N N . GLY A 1 91 ? 21.216 -4.070 -4.322 1.00 87.06 91 GLY A N 1
ATOM 715 C CA . GLY A 1 91 ? 20.447 -5.088 -3.620 1.00 87.06 91 GLY A CA 1
ATOM 716 C C . GLY A 1 91 ? 19.503 -5.838 -4.548 1.00 87.06 91 GLY A C 1
ATOM 717 O O . GLY A 1 91 ? 19.281 -5.434 -5.691 1.00 87.06 91 GLY A O 1
ATOM 718 N N . SER A 1 92 ? 18.948 -6.934 -4.046 1.00 92.25 92 SER A N 1
ATOM 719 C CA . SER A 1 92 ? 17.909 -7.707 -4.722 1.00 92.25 92 SER A CA 1
ATOM 720 C C . SER A 1 92 ? 16.568 -7.472 -4.045 1.00 92.25 92 SER A C 1
ATOM 722 O O . SER A 1 92 ? 16.464 -7.557 -2.823 1.00 92.25 92 SER A O 1
ATOM 724 N N . PHE A 1 93 ? 15.532 -7.203 -4.837 1.00 95.19 93 PHE A N 1
ATOM 725 C CA . PHE A 1 93 ? 14.159 -7.253 -4.349 1.00 95.19 93 PHE A CA 1
ATOM 726 C C . PHE A 1 93 ? 13.701 -8.711 -4.366 1.00 95.19 93 PHE A C 1
ATOM 728 O O . PHE A 1 93 ? 13.731 -9.359 -5.413 1.00 95.19 93 PHE A O 1
ATOM 735 N N . VAL A 1 94 ? 13.300 -9.233 -3.213 1.00 96.81 94 VAL A N 1
ATOM 736 C CA . VAL A 1 94 ? 12.994 -10.652 -3.037 1.00 96.81 94 VAL A CA 1
ATOM 737 C C . VAL A 1 94 ? 11.545 -10.807 -2.615 1.00 96.81 94 VAL A C 1
ATOM 739 O O . VAL A 1 94 ? 11.100 -10.163 -1.670 1.00 96.81 94 VAL A O 1
ATOM 742 N N . VAL A 1 95 ? 10.829 -11.698 -3.298 1.00 97.38 95 VAL A N 1
ATOM 743 C CA . VAL A 1 95 ? 9.506 -12.183 -2.893 1.00 97.38 95 VAL A CA 1
ATOM 744 C C . VAL A 1 95 ? 9.670 -13.620 -2.418 1.00 97.38 95 VAL A C 1
ATOM 746 O O . VAL A 1 95 ? 10.235 -14.451 -3.131 1.00 97.38 95 VAL A O 1
ATOM 749 N N . ARG A 1 96 ? 9.211 -13.918 -1.204 1.00 97.75 96 ARG A N 1
ATOM 750 C CA . ARG A 1 96 ? 9.325 -15.235 -0.572 1.00 97.75 96 ARG A CA 1
ATOM 751 C C . ARG A 1 96 ? 7.935 -15.768 -0.276 1.00 97.75 96 ARG A C 1
ATOM 753 O O . ARG A 1 96 ? 7.133 -15.083 0.349 1.00 97.75 96 ARG A O 1
ATOM 760 N N . ALA A 1 97 ? 7.662 -16.997 -0.700 1.00 97.44 97 ALA A N 1
ATOM 761 C CA . ALA A 1 97 ? 6.501 -17.724 -0.214 1.00 97.44 97 ALA A CA 1
ATOM 762 C C . ALA A 1 97 ? 6.722 -18.080 1.263 1.00 97.44 97 ALA A C 1
ATOM 764 O O . ALA A 1 97 ? 7.732 -18.691 1.611 1.00 97.44 97 ALA A O 1
ATOM 765 N N . VAL A 1 98 ? 5.793 -17.671 2.121 1.00 96.94 98 VAL A N 1
ATOM 766 C CA . VAL A 1 98 ? 5.754 -18.030 3.549 1.00 96.94 98 VAL A CA 1
ATOM 767 C C . VAL A 1 98 ? 4.769 -19.166 3.825 1.00 96.94 98 VAL A C 1
ATOM 769 O O . VAL A 1 98 ? 4.722 -19.698 4.931 1.00 96.94 98 VAL A O 1
ATOM 772 N N . ARG A 1 99 ? 3.991 -19.547 2.806 1.00 95.56 99 ARG A N 1
ATOM 773 C CA . ARG A 1 99 ? 3.038 -20.657 2.781 1.00 95.56 99 ARG A CA 1
ATOM 774 C C . ARG A 1 99 ? 3.035 -21.310 1.406 1.00 95.56 99 ARG A C 1
ATOM 776 O O . ARG A 1 99 ? 3.504 -20.718 0.434 1.00 95.56 99 ARG A O 1
ATOM 783 N N . ASP A 1 100 ? 2.476 -22.509 1.333 1.00 96.38 100 ASP A N 1
ATOM 784 C CA . ASP A 1 100 ? 2.319 -23.220 0.069 1.00 96.38 100 ASP A CA 1
ATOM 785 C C . ASP A 1 100 ? 1.410 -22.442 -0.891 1.00 96.38 100 ASP A C 1
ATOM 787 O O . ASP A 1 100 ? 0.344 -21.956 -0.507 1.00 96.38 100 ASP A O 1
ATOM 791 N N . VAL A 1 101 ? 1.824 -22.367 -2.157 1.00 96.38 101 VAL A N 1
ATOM 792 C CA . VAL A 1 101 ? 1.004 -21.863 -3.263 1.00 96.38 101 VAL A CA 1
ATOM 793 C C . VAL A 1 101 ? 0.675 -23.046 -4.171 1.00 96.38 101 VAL A C 1
ATOM 795 O O . VAL A 1 101 ? 1.571 -23.549 -4.858 1.00 96.38 101 VAL A O 1
ATOM 798 N N . PRO A 1 102 ? -0.574 -23.542 -4.170 1.00 95.81 102 PRO A N 1
ATOM 799 C CA . PRO A 1 102 ? -0.966 -24.635 -5.047 1.00 95.81 102 PRO A CA 1
ATOM 800 C C . PRO A 1 102 ? -0.805 -24.272 -6.527 1.00 95.81 102 PRO A C 1
ATOM 802 O O . PRO A 1 102 ? -0.936 -23.120 -6.936 1.00 95.81 102 PRO A O 1
ATOM 805 N N . VAL A 1 103 ? -0.546 -25.278 -7.362 1.00 97.44 103 VAL A N 1
ATOM 806 C CA . VAL A 1 103 ? -0.433 -25.073 -8.811 1.00 97.44 103 VAL A CA 1
ATOM 807 C C . VAL A 1 103 ? -1.758 -24.549 -9.365 1.00 97.44 103 VAL A C 1
ATOM 809 O O . VAL A 1 103 ? -2.795 -25.184 -9.196 1.00 97.44 103 VAL A O 1
ATOM 812 N N . GLY A 1 104 ? -1.696 -23.423 -10.077 1.00 97.31 104 GLY A N 1
ATOM 813 C CA . GLY A 1 104 ? -2.862 -22.778 -10.685 1.00 97.31 104 GLY A CA 1
ATOM 814 C C . GLY A 1 104 ? -3.565 -21.756 -9.790 1.00 97.31 104 GLY A C 1
ATOM 815 O O . GLY A 1 104 ? -4.443 -21.059 -10.290 1.00 97.31 104 GLY A O 1
ATOM 816 N N . GLU A 1 105 ? -3.166 -21.630 -8.522 1.00 96.38 105 GLU A N 1
ATOM 817 C CA . GLU A 1 105 ? -3.639 -20.565 -7.636 1.00 96.38 105 GLU A CA 1
ATOM 818 C C . GLU A 1 105 ? -2.875 -19.258 -7.872 1.00 96.38 105 GLU A C 1
ATOM 820 O O . GLU A 1 105 ? -1.728 -19.240 -8.332 1.00 96.38 105 GLU A O 1
ATOM 825 N N . GLU A 1 106 ? -3.534 -18.146 -7.556 1.00 96.25 106 GLU A N 1
ATOM 826 C CA . GLU A 1 106 ? -2.936 -16.820 -7.646 1.00 96.25 106 GLU A CA 1
ATOM 827 C C . GLU A 1 106 ? -1.899 -16.607 -6.534 1.00 96.25 106 GLU A C 1
ATOM 829 O O . GLU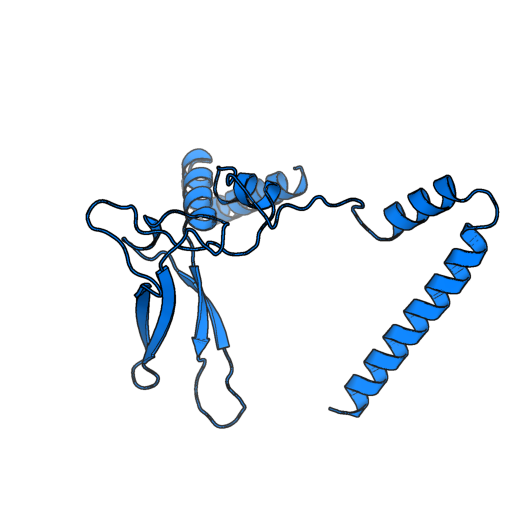 A 1 106 ? -2.133 -16.924 -5.368 1.00 96.25 106 GLU A O 1
ATOM 834 N N . VAL A 1 107 ? -0.752 -16.027 -6.897 1.00 97.19 107 VAL A N 1
ATOM 835 C CA . VAL A 1 107 ? 0.271 -15.606 -5.936 1.00 97.19 107 VAL A CA 1
ATOM 836 C C . VAL A 1 107 ? -0.113 -14.235 -5.386 1.00 97.19 107 VAL A C 1
ATOM 838 O O . VAL A 1 107 ? -0.140 -13.250 -6.127 1.00 97.19 107 VAL A O 1
ATOM 841 N N . LEU A 1 108 ? -0.378 -14.165 -4.084 1.00 97.56 108 LEU A N 1
ATOM 842 C CA . LEU A 1 108 ? -0.864 -12.958 -3.418 1.00 97.56 108 LEU A CA 1
ATOM 843 C C . LEU A 1 108 ? 0.116 -12.455 -2.354 1.00 97.56 108 LEU A C 1
ATOM 845 O O . LEU A 1 108 ? 0.789 -13.237 -1.675 1.00 97.56 108 LEU A O 1
ATOM 849 N N . ILE A 1 109 ? 0.138 -11.134 -2.171 1.00 97.31 109 ILE A N 1
ATOM 850 C CA . ILE A 1 109 ? 0.872 -10.441 -1.103 1.00 97.31 109 ILE A CA 1
ATOM 851 C C . ILE A 1 109 ? -0.076 -9.573 -0.264 1.00 97.31 109 ILE A C 1
ATOM 853 O O . ILE A 1 109 ? -1.190 -9.248 -0.674 1.00 97.31 109 ILE A O 1
ATOM 857 N N . SER A 1 110 ? 0.378 -9.120 0.903 1.00 95.69 110 SER A N 1
ATOM 858 C CA . SER A 1 110 ? -0.284 -8.020 1.609 1.00 95.69 110 SER A CA 1
ATOM 859 C C . SER A 1 110 ? 0.296 -6.669 1.174 1.00 95.69 110 SER A C 1
ATOM 861 O O . SER A 1 110 ? 1.510 -6.469 1.178 1.00 95.69 110 SER A O 1
ATOM 863 N N . TYR A 1 111 ? -0.567 -5.707 0.837 1.00 95.94 111 TYR A N 1
ATOM 864 C CA . TYR A 1 111 ? -0.191 -4.300 0.635 1.00 95.94 111 TYR A CA 1
ATOM 865 C C . TYR A 1 111 ? -0.119 -3.539 1.975 1.00 95.94 111 TYR A C 1
ATOM 867 O O . TYR A 1 111 ? 0.163 -2.338 2.007 1.00 95.94 111 TYR A O 1
ATOM 875 N N . GLY A 1 112 ? -0.358 -4.240 3.089 1.00 93.44 112 GLY A N 1
ATOM 876 C CA . GLY A 1 112 ? -0.359 -3.721 4.448 1.00 93.44 112 GLY A CA 1
ATOM 877 C C . GLY A 1 112 ? -1.758 -3.455 5.001 1.00 93.44 112 GLY A C 1
ATOM 878 O O . GLY A 1 112 ? -2.758 -3.421 4.286 1.00 93.44 112 GLY A O 1
ATOM 879 N N . GLU A 1 113 ? -1.808 -3.224 6.308 1.00 95.25 113 GLU A N 1
ATOM 880 C CA . GLU A 1 113 ? -3.039 -2.969 7.055 1.00 95.25 113 GLU A CA 1
ATOM 881 C C . GLU A 1 113 ? -3.552 -1.551 6.775 1.00 95.25 113 GLU A C 1
ATOM 883 O O . GLU A 1 113 ? -3.001 -0.555 7.263 1.00 95.25 113 GLU A O 1
ATOM 888 N N . ARG A 1 114 ? -4.562 -1.425 5.911 1.00 95.38 114 ARG A N 1
ATOM 889 C CA . ARG A 1 114 ? -5.092 -0.132 5.458 1.00 95.38 114 ARG A CA 1
ATOM 890 C C . ARG A 1 114 ? -6.617 -0.157 5.389 1.00 95.38 114 ARG A C 1
ATOM 892 O O . ARG A 1 114 ? -7.229 -1.188 5.132 1.00 95.38 114 ARG A O 1
ATOM 899 N N . SER A 1 115 ? -7.239 1.009 5.565 1.00 95.31 115 SER A N 1
ATOM 900 C CA . SER A 1 115 ? -8.693 1.137 5.446 1.00 95.31 115 SER A CA 1
ATOM 901 C C . SER A 1 115 ? -9.169 1.112 3.993 1.00 95.31 115 SER A C 1
ATOM 903 O O . SER A 1 115 ? -8.419 1.437 3.069 1.00 95.31 115 SER A O 1
ATOM 905 N N . ASP A 1 116 ? -10.456 0.830 3.786 1.00 95.94 116 ASP A N 1
ATOM 906 C CA . ASP A 1 116 ? -11.098 0.837 2.464 1.00 95.94 116 ASP A CA 1
ATOM 907 C C . ASP A 1 116 ? -10.909 2.164 1.730 1.00 95.94 116 ASP A C 1
ATOM 909 O O . ASP A 1 116 ? -10.653 2.205 0.529 1.00 95.94 116 ASP A O 1
ATOM 913 N N . ARG A 1 117 ? -10.967 3.277 2.470 1.00 94.38 117 ARG A N 1
ATOM 914 C CA . ARG A 1 117 ? -10.713 4.611 1.920 1.00 94.38 117 ARG A CA 1
ATOM 915 C C . ARG A 1 117 ? -9.301 4.728 1.345 1.00 94.38 117 ARG A C 1
ATOM 917 O O . ARG A 1 117 ? -9.120 5.394 0.329 1.00 94.38 117 ARG A O 1
ATOM 924 N N . HIS A 1 118 ? -8.305 4.132 1.999 1.00 94.06 118 HIS A N 1
ATOM 925 C CA . HIS A 1 118 ? -6.925 4.148 1.524 1.00 94.06 118 HIS A CA 1
ATOM 926 C C . HIS A 1 118 ? -6.772 3.287 0.264 1.00 94.06 118 HIS A C 1
ATOM 928 O O . HIS A 1 118 ? -6.215 3.765 -0.723 1.00 94.06 118 HIS A O 1
ATOM 934 N N . PHE A 1 119 ? -7.337 2.074 0.261 1.00 96.19 119 PHE A N 1
ATOM 935 C CA . PHE A 1 119 ? -7.344 1.203 -0.918 1.00 96.19 119 PHE A CA 1
ATOM 936 C C . PHE A 1 119 ? -8.028 1.851 -2.119 1.00 96.19 119 PHE A C 1
ATOM 938 O O . PHE A 1 119 ? -7.451 1.910 -3.204 1.00 96.19 119 PHE A O 1
ATOM 945 N N . PHE A 1 120 ? -9.196 2.453 -1.913 1.00 95.00 120 PHE A N 1
ATOM 946 C CA . PHE A 1 120 ? -9.921 3.122 -2.984 1.00 95.00 120 PHE A CA 1
ATOM 947 C C . PHE A 1 120 ? -9.133 4.296 -3.580 1.00 95.00 120 PHE A C 1
ATOM 949 O O . PHE A 1 120 ? -9.071 4.442 -4.798 1.00 95.00 120 PHE A O 1
ATOM 956 N N . LEU A 1 121 ? -8.512 5.128 -2.735 1.00 92.88 121 LEU A N 1
ATOM 957 C CA . LEU A 1 121 ? -7.804 6.328 -3.188 1.00 92.88 121 LEU A CA 1
ATOM 958 C C . LEU A 1 121 ? -6.460 6.033 -3.863 1.00 92.88 121 LEU A C 1
ATOM 960 O O . LEU A 1 121 ? -6.120 6.724 -4.821 1.00 92.88 121 LEU A O 1
ATOM 964 N N . PHE A 1 122 ? -5.686 5.069 -3.355 1.00 94.00 122 PHE A N 1
ATOM 965 C CA . PHE A 1 122 ? -4.311 4.838 -3.818 1.00 94.00 122 PHE A CA 1
ATOM 966 C C . PHE A 1 122 ? -4.152 3.608 -4.710 1.00 94.00 122 PHE A C 1
ATOM 968 O O . PHE A 1 122 ? -3.253 3.600 -5.546 1.00 94.00 122 PHE A O 1
ATOM 975 N N . PHE A 1 123 ? -5.036 2.617 -4.587 1.00 95.62 123 PHE A N 1
ATOM 976 C CA . PHE A 1 123 ? -4.954 1.355 -5.328 1.00 95.62 123 PHE A CA 1
ATOM 977 C C . PHE A 1 123 ? -6.140 1.116 -6.274 1.00 95.62 123 PHE A C 1
ATOM 979 O O . PHE A 1 123 ? -6.045 0.292 -7.176 1.00 95.62 123 PHE A O 1
ATOM 986 N N . GLY A 1 124 ? -7.243 1.857 -6.121 1.00 95.31 124 GLY A N 1
ATOM 987 C CA . GLY A 1 124 ? -8.376 1.822 -7.049 1.00 95.31 124 GLY A CA 1
ATOM 988 C C . GLY A 1 124 ? -9.325 0.632 -6.873 1.00 95.31 124 GLY A C 1
ATOM 989 O O . GLY A 1 124 ? -10.121 0.363 -7.771 1.00 95.31 124 GLY A O 1
ATOM 990 N N . PHE A 1 125 ? -9.280 -0.066 -5.734 1.00 96.12 125 PHE A N 1
ATOM 991 C CA . PHE A 1 125 ? -10.193 -1.167 -5.407 1.00 96.12 125 PHE A CA 1
ATOM 992 C C . PHE A 1 125 ? -10.604 -1.150 -3.925 1.00 96.12 125 PHE A C 1
ATOM 994 O O . PHE A 1 125 ? -10.112 -0.338 -3.144 1.00 96.12 125 PHE A O 1
ATOM 1001 N N . LEU A 1 126 ? -11.531 -2.034 -3.547 1.00 95.81 126 LEU A N 1
ATOM 1002 C CA . LEU A 1 126 ? -11.935 -2.283 -2.160 1.00 95.81 126 LEU A CA 1
ATOM 1003 C C . LEU A 1 126 ? -11.700 -3.764 -1.820 1.00 95.81 126 LEU A C 1
ATOM 1005 O O . LEU A 1 126 ? -12.280 -4.608 -2.514 1.00 95.81 126 LEU A O 1
ATOM 1009 N N . PRO A 1 127 ? -10.888 -4.097 -0.799 1.00 93.94 127 PRO A N 1
ATOM 1010 C CA . PRO A 1 127 ? -10.683 -5.483 -0.394 1.00 93.94 127 PRO A CA 1
ATOM 1011 C C . PRO A 1 127 ? -11.952 -6.078 0.221 1.00 93.94 127 PRO A C 1
ATOM 1013 O O . PRO A 1 127 ? -12.751 -5.374 0.843 1.00 93.94 127 PRO A O 1
ATOM 1016 N N . LYS A 1 128 ? -12.155 -7.389 0.050 1.00 89.69 128 LYS A N 1
ATOM 1017 C CA . LYS A 1 128 ? -13.317 -8.103 0.595 1.00 89.69 128 LYS A CA 1
ATOM 1018 C C . LYS A 1 128 ? -12.916 -9.497 1.098 1.00 89.69 128 LYS A C 1
ATOM 1020 O O . LYS A 1 128 ? -12.659 -10.358 0.262 1.00 89.69 128 LYS A O 1
ATOM 1025 N N . PRO A 1 129 ? -12.954 -9.757 2.418 1.00 91.94 129 PRO A N 1
ATOM 1026 C CA . PRO A 1 129 ? -13.156 -8.802 3.515 1.00 91.94 129 PRO A CA 1
ATOM 1027 C C . PRO A 1 129 ? -11.906 -7.939 3.776 1.00 91.94 129 PRO A C 1
ATOM 1029 O O . PRO A 1 129 ? -10.792 -8.361 3.486 1.00 91.94 129 PRO A O 1
ATOM 1032 N N . ASN A 1 130 ? -12.089 -6.753 4.369 1.00 95.56 130 ASN A N 1
ATOM 1033 C CA . ASN A 1 130 ? -10.994 -5.940 4.907 1.00 95.56 130 ASN A CA 1
ATOM 1034 C C . ASN A 1 130 ? -11.082 -5.881 6.447 1.00 95.56 130 ASN A C 1
ATOM 1036 O O . ASN A 1 130 ? -11.881 -5.096 6.970 1.00 95.56 130 ASN A O 1
ATOM 1040 N N . PRO A 1 131 ? -10.296 -6.687 7.187 1.00 95.44 131 PRO A N 1
ATOM 1041 C CA . PRO A 1 131 ? -10.314 -6.681 8.651 1.00 95.44 131 PRO A CA 1
ATOM 1042 C C . PRO A 1 131 ? -9.724 -5.400 9.260 1.00 95.44 131 PRO A C 1
ATOM 1044 O O . PRO A 1 131 ? -10.017 -5.086 10.410 1.00 95.44 131 PRO A O 1
ATOM 1047 N N . HIS A 1 132 ? -8.955 -4.624 8.491 1.00 94.56 132 HIS A N 1
ATOM 1048 C CA . HIS A 1 132 ? -8.329 -3.372 8.932 1.00 94.56 132 HIS A CA 1
ATOM 1049 C C . HIS A 1 132 ? -9.130 -2.136 8.503 1.00 94.56 132 HIS A C 1
ATOM 1051 O O . HIS A 1 132 ? -8.614 -1.012 8.479 1.00 94.56 132 HIS A O 1
ATOM 1057 N N . ASN A 1 133 ? -10.397 -2.327 8.120 1.00 95.06 133 ASN A N 1
ATOM 1058 C CA . ASN A 1 133 ? -11.239 -1.215 7.726 1.00 95.06 133 ASN A CA 1
ATOM 1059 C C . ASN A 1 133 ? -11.504 -0.283 8.912 1.00 95.06 133 ASN A C 1
ATOM 1061 O O . ASN A 1 133 ? -11.819 -0.718 10.017 1.00 95.06 133 ASN A O 1
ATOM 1065 N N . ALA A 1 134 ? -11.399 1.018 8.667 1.00 92.00 134 ALA A N 1
ATOM 1066 C CA . ALA A 1 134 ? -11.546 2.036 9.691 1.00 92.00 134 ALA A CA 1
ATOM 1067 C C . ALA A 1 134 ? -12.071 3.334 9.081 1.00 92.00 134 ALA A C 1
ATOM 1069 O O . ALA A 1 134 ? -11.778 3.672 7.927 1.00 92.00 134 ALA A O 1
ATOM 1070 N N . VAL A 1 135 ? -12.808 4.095 9.888 1.00 90.75 135 VAL A N 1
ATOM 1071 C CA . VAL A 1 135 ? -13.323 5.417 9.530 1.00 90.75 135 VAL A CA 1
ATOM 1072 C C . VAL A 1 135 ? -12.812 6.460 10.513 1.00 90.75 135 VAL A C 1
ATOM 1074 O O . VAL A 1 135 ? -12.701 6.216 11.711 1.00 90.75 135 VAL A O 1
ATOM 1077 N N . THR A 1 136 ? -12.487 7.640 9.996 1.00 88.69 136 THR A N 1
ATOM 1078 C CA . THR A 1 136 ? -12.128 8.791 10.825 1.00 88.69 136 THR A CA 1
ATOM 1079 C C . THR A 1 136 ? -13.408 9.411 11.377 1.00 88.69 136 THR A C 1
ATOM 1081 O O . THR A 1 136 ? -14.238 9.853 10.587 1.00 88.69 136 THR A O 1
ATOM 1084 N N . LEU A 1 137 ? -13.558 9.443 12.704 1.00 87.12 137 LEU A N 1
ATOM 1085 C CA . LEU A 1 137 ? -14.721 10.055 13.360 1.00 87.12 137 LEU A CA 1
ATOM 1086 C C . LEU A 1 137 ? -14.625 11.584 13.412 1.00 87.12 137 LEU A C 1
ATOM 1088 O O . LEU A 1 137 ? -15.629 12.256 13.216 1.00 87.12 137 LEU A O 1
ATOM 1092 N N . PHE A 1 138 ? -13.418 12.117 13.617 1.00 90.94 138 PHE A N 1
ATOM 1093 C CA . PHE A 1 138 ? -13.169 13.553 13.749 1.00 90.94 138 PHE A CA 1
ATOM 1094 C C . PHE A 1 138 ? -11.925 13.951 12.955 1.00 90.94 138 PHE A C 1
ATOM 1096 O O . PHE A 1 138 ? -10.920 13.238 12.959 1.00 90.94 138 PHE A O 1
ATOM 1103 N N . GLY A 1 139 ? -11.972 15.095 12.278 1.00 82.75 139 GLY A N 1
ATOM 1104 C CA . GLY A 1 139 ? -10.846 15.668 11.542 1.00 82.75 139 GLY A CA 1
ATOM 1105 C C . GLY A 1 139 ? -9.749 16.243 12.441 1.00 82.75 139 GLY A C 1
ATOM 1106 O O . GLY A 1 139 ? -8.642 16.493 11.961 1.00 82.75 139 GLY A O 1
ATOM 1107 N N . GLY A 1 140 ? -10.037 16.429 13.731 1.00 82.81 140 GLY A N 1
ATOM 1108 C CA . GLY A 1 140 ? -9.093 16.894 14.738 1.00 82.81 140 GLY A CA 1
ATOM 1109 C C . GLY A 1 140 ? -9.701 16.938 16.138 1.00 82.81 140 GLY A C 1
ATOM 1110 O O . GLY A 1 140 ? -10.887 16.669 16.328 1.00 82.81 140 GLY A O 1
ATOM 1111 N N . LEU A 1 141 ? -8.868 17.293 17.118 1.00 81.06 141 LEU A N 1
ATOM 1112 C CA . LEU A 1 141 ? -9.253 17.329 18.531 1.00 81.06 141 LEU A CA 1
ATOM 1113 C C . LEU A 1 141 ? -10.365 18.346 18.817 1.00 81.06 141 LEU A C 1
ATOM 1115 O O . LEU A 1 141 ? -11.236 18.074 19.630 1.00 81.06 141 LEU A O 1
ATOM 1119 N N . GLU A 1 142 ? -10.346 19.490 18.135 1.00 82.06 142 GLU A N 1
ATOM 1120 C CA . GLU A 1 142 ? -11.364 20.536 18.286 1.00 82.06 142 GLU A CA 1
ATOM 1121 C C . GLU A 1 142 ? -12.759 20.017 17.914 1.00 82.06 142 GLU A C 1
ATOM 1123 O O . GLU A 1 142 ? -13.692 20.134 18.700 1.00 82.06 142 GLU A O 1
ATOM 1128 N N . GLU A 1 143 ? -12.880 19.335 16.771 1.00 84.44 143 GLU A N 1
ATOM 1129 C CA . GLU A 1 143 ? -14.142 18.726 16.335 1.00 84.44 143 GLU A CA 1
ATOM 1130 C C . GLU A 1 143 ? -14.610 17.625 17.300 1.00 84.44 143 GLU A C 1
ATOM 1132 O O . GLU A 1 143 ? -15.798 17.537 17.610 1.00 84.44 143 GLU A O 1
ATOM 1137 N N . ALA A 1 144 ? -13.678 16.818 17.821 1.00 85.69 144 ALA A N 1
ATOM 1138 C CA . ALA A 1 144 ? -13.982 15.793 18.818 1.00 85.69 144 ALA A CA 1
ATOM 1139 C C . ALA A 1 144 ? -14.491 16.399 20.139 1.00 85.69 144 ALA A C 1
ATOM 1141 O O . ALA A 1 144 ? -15.464 15.900 20.706 1.00 85.69 144 ALA A O 1
ATOM 1142 N N . ALA A 1 145 ? -13.863 17.481 20.609 1.00 79.94 145 ALA A N 1
ATOM 1143 C CA . ALA A 1 145 ? -14.252 18.190 21.824 1.00 79.94 145 ALA A CA 1
ATOM 1144 C C . ALA A 1 145 ? -15.640 18.824 21.673 1.00 79.94 145 ALA A C 1
ATOM 1146 O O . ALA A 1 145 ? -16.504 18.586 22.511 1.00 79.94 145 ALA A O 1
ATOM 1147 N N . THR A 1 146 ? -15.900 19.522 20.561 1.00 82.56 146 THR A N 1
ATOM 1148 C CA . THR A 1 146 ? -17.225 20.093 20.272 1.00 82.56 146 THR A CA 1
ATOM 1149 C C . THR A 1 146 ? -18.309 19.016 20.210 1.00 82.56 146 THR A C 1
ATOM 1151 O O . THR A 1 146 ? -19.393 19.198 20.764 1.00 82.56 146 THR A O 1
ATOM 1154 N N . TRP A 1 147 ? -18.037 17.876 19.561 1.00 84.88 147 TRP A N 1
ATOM 1155 C CA . TRP A 1 147 ? -18.983 16.758 19.528 1.00 84.88 147 TRP A CA 1
ATOM 1156 C C . TRP A 1 147 ? -19.269 16.210 20.930 1.00 84.88 147 TRP A C 1
ATOM 1158 O O . TRP A 1 147 ? -20.425 15.955 21.270 1.00 84.88 147 TRP A O 1
ATOM 1168 N N . TYR A 1 148 ? -18.234 16.058 21.757 1.00 78.25 148 TYR A N 1
ATOM 1169 C CA . TYR A 1 148 ? -18.379 15.551 23.116 1.00 78.25 148 TYR A CA 1
ATOM 1170 C C . TYR A 1 148 ? -19.137 16.532 24.021 1.00 78.25 148 TYR A C 1
ATOM 1172 O O . TYR A 1 148 ? -20.014 16.115 24.772 1.00 78.25 148 TYR A O 1
ATOM 1180 N N . GLU A 1 149 ? -18.845 17.831 23.943 1.00 79.56 149 GLU A N 1
ATOM 1181 C CA . GLU A 1 149 ? -19.573 18.875 24.678 1.00 79.56 149 GLU A CA 1
ATOM 1182 C C . GLU A 1 149 ? -21.064 18.869 24.327 1.00 79.56 149 GLU A C 1
ATOM 1184 O O . GLU A 1 149 ? -21.915 18.902 25.216 1.00 79.56 149 GLU A O 1
ATOM 1189 N N . ALA A 1 150 ? -21.385 18.736 23.036 1.00 80.06 150 ALA A N 1
ATOM 1190 C CA . ALA A 1 150 ? -22.763 18.615 22.575 1.00 80.06 150 ALA A CA 1
ATOM 1191 C C . ALA A 1 150 ? -23.449 17.331 23.077 1.00 80.06 150 ALA A C 1
ATOM 1193 O O . ALA A 1 150 ? -24.650 17.347 23.347 1.00 80.06 150 ALA A O 1
ATOM 1194 N N . LEU A 1 151 ? -22.708 16.225 23.211 1.00 81.12 151 LEU A N 1
ATOM 1195 C CA . LEU A 1 151 ? -23.230 14.956 23.724 1.00 81.12 151 LEU A CA 1
ATOM 1196 C C . LEU A 1 151 ? -23.478 14.990 25.241 1.00 81.12 151 LEU A C 1
ATOM 1198 O O . LEU A 1 151 ? -24.465 14.423 25.710 1.00 81.12 151 LEU A O 1
ATOM 1202 N N . CYS A 1 152 ? -22.581 15.614 26.008 1.00 78.94 152 CYS A N 1
ATOM 1203 C CA . CYS A 1 152 ? -22.581 15.563 27.472 1.00 78.94 152 CYS A CA 1
ATOM 1204 C C . CYS A 1 152 ? -23.327 16.722 28.161 1.00 78.94 152 CYS A C 1
ATOM 1206 O O . CYS A 1 152 ? -23.610 16.609 29.353 1.00 78.94 152 CYS A O 1
ATOM 1208 N N . GLY A 1 153 ? -23.699 17.785 27.440 1.00 66.44 153 GLY A N 1
ATOM 1209 C CA . GLY A 1 153 ? -24.469 18.915 27.979 1.00 66.44 153 GLY A CA 1
ATOM 1210 C C . GLY A 1 153 ? -23.633 19.962 28.736 1.00 66.44 153 GLY A C 1
ATOM 1211 O O . GLY A 1 153 ? -22.412 19.847 28.859 1.00 66.44 153 GLY A O 1
ATOM 1212 N N . GLU A 1 154 ? -24.296 21.028 29.211 1.00 59.06 154 GLU A N 1
ATOM 1213 C CA . GLU A 1 154 ? -23.650 22.198 29.835 1.00 59.06 154 GLU A CA 1
ATOM 1214 C C . GLU A 1 154 ? -22.775 21.825 31.0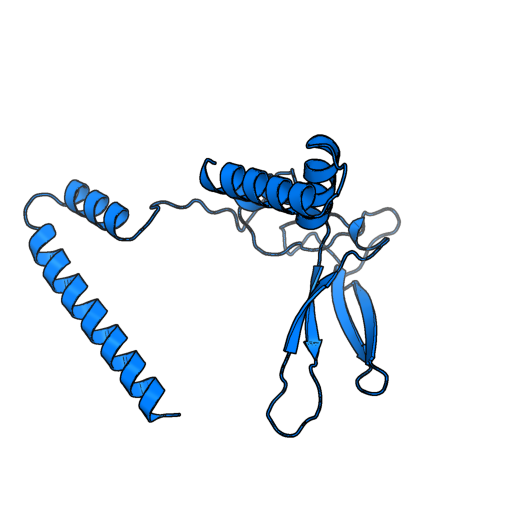50 1.00 59.06 154 GLU A C 1
ATOM 1216 O O . GLU A 1 154 ? -23.202 21.093 31.942 1.00 59.06 154 GLU A O 1
ATOM 1221 N N . GLY A 1 155 ? -21.541 22.349 31.075 1.00 60.47 155 GLY A N 1
ATOM 1222 C CA . GLY A 1 155 ? -20.505 22.074 32.087 1.00 60.47 155 GLY A CA 1
ATOM 1223 C C . GLY A 1 155 ? -19.296 21.280 31.565 1.00 60.47 155 GLY A C 1
ATOM 1224 O O . GLY A 1 155 ? -18.249 21.251 32.210 1.00 60.47 155 GLY A O 1
ATOM 1225 N N . ALA A 1 156 ? -19.395 20.678 30.374 1.00 59.19 156 ALA A N 1
ATOM 1226 C CA . ALA A 1 156 ? -18.295 19.925 29.765 1.00 59.19 156 ALA A CA 1
ATOM 1227 C C . ALA A 1 156 ? -17.114 20.810 29.319 1.00 59.19 156 ALA A C 1
ATOM 1229 O O . ALA A 1 156 ? -15.973 20.369 29.417 1.00 59.19 156 ALA A O 1
ATOM 1230 N N . ALA A 1 157 ? -17.365 22.050 28.886 1.00 60.78 157 ALA A N 1
ATOM 1231 C CA . ALA A 1 157 ? -16.327 22.951 28.374 1.00 60.78 157 ALA A CA 1
ATOM 1232 C C . ALA A 1 157 ? -15.262 23.307 29.432 1.00 60.78 157 ALA A C 1
ATOM 1234 O O . ALA A 1 157 ? -14.066 23.219 29.170 1.00 60.78 157 ALA A O 1
ATOM 1235 N N . GLU A 1 158 ? -15.674 23.624 30.664 1.00 66.56 158 GLU A N 1
ATOM 1236 C CA . GLU A 1 158 ? -14.750 23.935 31.770 1.00 66.56 158 GLU A CA 1
ATOM 1237 C C . GLU A 1 158 ? -13.949 22.698 32.207 1.00 66.56 158 GLU A C 1
ATOM 1239 O O . GLU A 1 158 ? -12.750 22.782 32.482 1.00 66.56 158 GLU A O 1
ATOM 1244 N N . ALA A 1 159 ? -14.593 21.525 32.215 1.00 65.94 159 ALA A N 1
ATOM 1245 C CA . ALA A 1 159 ? -13.925 20.253 32.477 1.00 65.94 159 ALA A CA 1
ATOM 1246 C C . ALA A 1 159 ? -12.914 19.895 31.371 1.00 65.94 159 ALA A C 1
ATOM 1248 O O . ALA A 1 159 ? -11.844 19.357 31.665 1.00 65.94 159 ALA A O 1
ATOM 1249 N N . TRP A 1 160 ? -13.215 20.231 30.113 1.00 66.44 160 TRP A N 1
ATOM 1250 C CA . TRP A 1 160 ? -12.319 20.030 28.977 1.00 66.44 160 TRP A CA 1
ATOM 1251 C C . TRP A 1 160 ? -11.145 20.990 28.959 1.00 66.44 160 TRP A C 1
ATOM 1253 O O . TRP A 1 160 ? -10.028 20.543 28.712 1.00 66.44 160 TRP A O 1
ATOM 1263 N N . ASP A 1 161 ? -11.351 22.270 29.259 1.00 71.00 161 ASP A N 1
ATOM 1264 C CA . ASP A 1 161 ? -10.246 23.220 29.385 1.00 71.00 161 ASP A CA 1
ATOM 1265 C C . ASP A 1 161 ? -9.272 22.776 30.482 1.00 71.00 161 ASP A C 1
ATOM 1267 O O . ASP A 1 161 ? -8.054 22.773 30.272 1.00 71.00 161 ASP A O 1
ATOM 1271 N N . ALA A 1 162 ? -9.793 22.289 31.612 1.00 72.62 162 ALA A N 1
ATOM 1272 C CA . ALA A 1 162 ? -8.977 21.703 32.669 1.00 72.62 162 ALA A CA 1
ATOM 1273 C C . ALA A 1 162 ? -8.233 20.434 32.202 1.00 72.62 162 ALA A C 1
ATOM 1275 O O . ALA A 1 162 ? -7.020 20.324 32.398 1.00 72.62 162 ALA A O 1
ATOM 1276 N N . ALA A 1 163 ? -8.919 19.495 31.540 1.00 70.81 163 ALA A N 1
ATOM 1277 C CA . ALA A 1 163 ? -8.313 18.260 31.036 1.00 70.81 163 ALA A CA 1
ATOM 1278 C C . ALA A 1 163 ? -7.252 18.521 29.951 1.00 70.81 163 ALA A C 1
ATOM 1280 O O . ALA A 1 163 ? -6.187 17.903 29.953 1.00 70.81 163 ALA A O 1
ATOM 1281 N N . ARG A 1 164 ? -7.501 19.480 29.053 1.00 71.44 164 ARG A N 1
ATOM 1282 C CA . ARG A 1 164 ? -6.573 19.911 28.001 1.00 71.44 164 ARG A CA 1
ATOM 1283 C C . ARG A 1 164 ? -5.321 20.547 28.592 1.00 71.44 164 ARG A C 1
ATOM 1285 O O . ARG A 1 164 ? -4.221 20.230 28.144 1.00 71.44 164 ARG A O 1
ATOM 1292 N N . LEU A 1 165 ? -5.468 21.423 29.588 1.00 76.94 165 LEU A N 1
ATOM 1293 C CA . LEU A 1 165 ? -4.329 22.024 30.287 1.00 76.94 165 LEU A CA 1
ATOM 1294 C C . LEU A 1 165 ? -3.453 20.956 30.950 1.00 76.94 165 LEU A C 1
ATOM 1296 O O . LEU A 1 165 ? -2.230 21.024 30.831 1.00 76.94 165 LEU A O 1
ATOM 1300 N N . LEU A 1 166 ? -4.067 19.953 31.584 1.00 78.00 166 LEU A N 1
ATOM 1301 C CA . LEU A 1 166 ? -3.353 18.830 32.196 1.00 78.00 166 LEU A CA 1
ATOM 1302 C C . LEU A 1 166 ? -2.631 17.966 31.154 1.00 78.00 166 LEU A C 1
ATOM 1304 O O . LEU A 1 166 ? -1.444 17.697 31.317 1.00 78.00 166 LEU A O 1
ATOM 1308 N N . ALA A 1 167 ? -3.301 17.593 30.061 1.00 69.62 167 ALA A N 1
ATOM 1309 C CA . ALA A 1 167 ? -2.701 16.780 29.002 1.00 69.62 167 ALA A CA 1
ATOM 1310 C C . ALA A 1 167 ? -1.520 17.495 28.320 1.00 69.62 167 ALA A C 1
ATOM 1312 O O . ALA A 1 167 ? -0.464 16.902 28.116 1.00 69.62 167 ALA A O 1
ATOM 1313 N N . VAL A 1 168 ? -1.655 18.793 28.023 1.00 75.69 168 VAL A N 1
ATOM 1314 C CA . VAL A 1 168 ? -0.560 19.602 27.456 1.00 75.69 168 VAL A CA 1
ATOM 1315 C C . VAL A 1 168 ? 0.597 19.746 28.445 1.00 75.69 168 VAL A C 1
ATOM 1317 O O . VAL A 1 168 ? 1.757 19.727 28.034 1.00 75.69 168 VAL A O 1
ATOM 1320 N N . ALA A 1 169 ? 0.310 19.903 29.741 1.00 82.56 169 ALA A N 1
ATOM 1321 C CA . ALA A 1 169 ? 1.350 19.941 30.763 1.00 82.56 169 ALA A CA 1
ATOM 1322 C C . ALA A 1 169 ? 2.105 18.606 30.832 1.00 82.56 169 ALA A C 1
ATOM 1324 O O . ALA A 1 169 ? 3.332 18.616 30.867 1.00 82.56 169 ALA A O 1
ATOM 1325 N N . GLN A 1 170 ? 1.393 17.480 30.783 1.00 81.19 170 GLN A N 1
ATOM 1326 C CA . GLN A 1 170 ? 1.986 16.147 30.818 1.00 81.19 170 GLN A CA 1
ATOM 1327 C C . GLN A 1 170 ? 2.910 15.902 29.618 1.00 81.19 170 GLN A C 1
ATOM 1329 O O . GLN A 1 170 ? 4.083 15.614 29.832 1.00 81.19 170 GLN A O 1
ATOM 1334 N N . VAL A 1 171 ? 2.443 16.152 28.389 1.00 76.94 171 VAL A N 1
ATOM 1335 C CA . VAL A 1 171 ? 3.266 16.003 27.170 1.00 76.94 171 VAL A CA 1
ATOM 1336 C C . VAL A 1 171 ? 4.532 16.860 27.244 1.00 76.94 171 VAL A C 1
ATOM 1338 O O . VAL A 1 171 ? 5.623 16.381 26.970 1.00 76.94 171 VAL A O 1
ATOM 1341 N N . ARG A 1 172 ? 4.429 18.113 27.705 1.00 79.38 172 ARG A N 1
ATOM 1342 C CA . ARG A 1 172 ? 5.604 18.987 27.895 1.00 79.38 172 ARG A CA 1
ATOM 1343 C C . ARG A 1 172 ? 6.570 18.497 28.971 1.00 79.38 172 ARG A C 1
ATOM 1345 O O . ARG A 1 172 ? 7.724 18.921 28.988 1.00 79.38 172 ARG A O 1
ATOM 1352 N N . THR A 1 173 ? 6.084 17.722 29.934 1.00 84.50 173 THR A N 1
ATOM 1353 C CA . THR A 1 173 ? 6.929 17.131 30.977 1.00 84.50 173 THR A CA 1
ATOM 1354 C C . THR A 1 173 ? 7.668 15.926 30.408 1.00 84.50 173 THR A C 1
ATOM 1356 O O . THR A 1 173 ? 8.882 15.856 30.556 1.00 84.50 173 THR A O 1
ATOM 1359 N N . GLU A 1 174 ? 6.957 15.069 29.673 1.00 80.56 174 GLU A N 1
ATOM 1360 C CA . GLU A 1 174 ? 7.506 13.908 28.963 1.00 80.56 174 GLU A CA 1
ATOM 1361 C C . GLU A 1 174 ? 8.568 14.338 27.930 1.00 80.56 174 GLU A C 1
ATOM 1363 O O . GLU A 1 174 ? 9.682 13.827 27.953 1.00 80.56 174 GLU A O 1
ATOM 1368 N N . GLU A 1 175 ? 8.301 15.374 27.123 1.00 74.62 175 GLU A N 1
ATOM 1369 C CA . GLU A 1 175 ? 9.273 15.949 26.171 1.00 74.62 175 GLU A CA 1
ATOM 1370 C C . GLU A 1 175 ? 10.559 16.438 26.865 1.00 74.62 175 GLU A C 1
ATOM 1372 O O . GLU A 1 175 ? 11.664 16.225 26.370 1.00 74.62 175 GLU A O 1
ATOM 1377 N N . LYS A 1 176 ? 10.437 17.068 28.042 1.00 77.12 176 LYS A N 1
ATOM 1378 C CA . LYS A 1 176 ? 11.594 17.543 28.821 1.00 77.12 176 LYS A CA 1
ATOM 1379 C C . LYS A 1 176 ? 12.381 16.414 29.471 1.00 77.12 176 LYS A C 1
ATOM 1381 O O . LYS A 1 176 ? 13.573 16.584 29.716 1.00 77.12 176 LYS A O 1
ATOM 1386 N N . GLU A 1 177 ? 11.725 15.318 29.834 1.00 77.31 177 GLU A N 1
ATOM 1387 C CA . GLU A 1 177 ? 12.393 14.133 30.373 1.00 77.31 177 GLU A CA 1
ATOM 1388 C C . GLU A 1 177 ? 13.149 13.400 29.264 1.00 77.31 177 GLU A C 1
ATOM 1390 O O . GLU A 1 177 ? 14.333 13.120 29.440 1.00 77.31 177 GLU A O 1
ATOM 1395 N N . GLU A 1 178 ? 12.541 13.241 28.086 1.00 66.75 178 GLU A N 1
ATOM 1396 C CA . GLU A 1 178 ? 13.206 12.688 26.902 1.00 66.75 178 GLU A CA 1
ATOM 1397 C C . GLU A 1 178 ? 14.404 13.533 26.434 1.00 66.75 178 GLU A C 1
ATOM 1399 O O . GLU A 1 178 ? 15.416 12.981 26.005 1.00 66.75 178 GLU A O 1
ATOM 1404 N N . GLU A 1 179 ? 14.335 14.866 26.530 1.00 65.62 179 GLU A N 1
ATOM 1405 C CA . GLU A 1 179 ? 15.470 15.758 26.239 1.00 65.62 179 GLU A CA 1
ATOM 1406 C C . GLU A 1 179 ? 16.601 15.658 27.273 1.00 65.62 179 GLU A C 1
ATOM 1408 O O . GLU A 1 179 ? 17.746 15.966 26.952 1.00 65.62 179 GLU A O 1
ATOM 1413 N N . ARG A 1 180 ? 16.301 15.249 28.512 1.00 63.50 180 ARG A N 1
ATOM 1414 C CA . ARG A 1 180 ? 17.284 15.130 29.602 1.00 63.50 180 ARG A CA 1
ATOM 1415 C C . ARG A 1 180 ? 17.986 13.771 29.629 1.00 63.50 180 ARG A C 1
ATOM 1417 O O . ARG A 1 180 ? 19.018 13.642 30.284 1.00 63.50 180 ARG A O 1
ATOM 1424 N N . GLU A 1 181 ? 17.392 12.771 28.984 1.00 62.78 181 GLU A N 1
ATOM 1425 C CA . GLU A 1 181 ? 17.920 11.409 28.845 1.00 62.78 181 GLU A CA 1
ATOM 1426 C C . GLU A 1 181 ? 18.738 11.201 27.555 1.00 62.78 181 GLU A C 1
ATOM 1428 O O . GLU A 1 181 ? 19.370 10.153 27.401 1.00 62.78 181 GLU A O 1
ATOM 1433 N N . ARG A 1 182 ? 18.770 12.197 26.657 1.00 49.06 182 ARG A N 1
ATOM 1434 C CA . ARG A 1 182 ? 19.681 12.274 25.501 1.00 49.06 182 ARG A CA 1
ATOM 1435 C C . ARG A 1 182 ? 20.965 13.026 25.834 1.00 49.06 182 ARG A C 1
ATOM 1437 O O . ARG A 1 182 ? 22.000 12.657 25.237 1.00 49.06 182 ARG A O 1
#

pLDDT: mean 83.4, std 13.26, range [48.69, 97.75]

Radius of gyration: 23.16 Å; chains: 1; bounding box: 55×50×55 Å

Sequence (182 aa):
MARYTTLVAGSLTAMRMMGDTWSAAEWRWAMSQVHSRTFRVEEPAGNVNDGITCHTRRLLVPYVDLLNHDSREDAWQCEWGCEWDTGGGGGSFVVRAVRDVPVGEEVLISYGERSDRHFFLFFGFLPKPNPHNAVTLFGGLEEAATWYEALCGEGAAEAWDAARLLAVAQVRTEEKEEERER

Secondary structure (DSSP, 8-state):
-HHHHHHHHHHHHHHHHTT----HHHHHHHHHHHHHHEEEEEEE-S-TTS---EEEEEEE-TTGGGPEE--STTT--EEEEEEEETTTTEEEEEEEESS---TTSPPEE---S--HHHHHHHTSS--SS-TT----S-SSHHHHHHHHHHHH-TTHHHHHHHHHHHHHHHHHHHHHHHHH--